Protein AF-G7VB27-F1 (afdb_monomer_lite)

Organism: NCBI:txid1104324

pLDDT: mean 78.92, std 9.69, range [47.47, 91.25]

Radius of gyration: 17.65 Å; chains: 1; bounding box: 50×26×52 Å

Structure (mmCIF, N/CA/C/O backbone):
data_AF-G7VB27-F1
#
_entry.id   AF-G7VB27-F1
#
loop_
_atom_site.group_PDB
_atom_site.id
_atom_site.type_symbol
_atom_site.label_atom_id
_atom_site.label_alt_id
_atom_site.label_comp_id
_atom_site.label_asym_id
_atom_site.label_entity_id
_atom_site.label_seq_id
_atom_site.pdbx_PDB_ins_code
_atom_site.Cartn_x
_atom_site.Cartn_y
_atom_site.Cartn_z
_atom_site.occupancy
_atom_site.B_iso_or_equiv
_atom_site.auth_seq_id
_atom_site.auth_comp_id
_atom_site.auth_asym_id
_atom_site.auth_atom_id
_atom_site.pdbx_PDB_model_num
ATOM 1 N N . MET A 1 1 ? -31.862 3.948 20.766 1.00 49.66 1 MET A N 1
ATOM 2 C CA . MET A 1 1 ? -31.215 4.257 19.460 1.00 49.66 1 MET A CA 1
ATOM 3 C C . MET A 1 1 ? -29.777 4.811 19.533 1.00 49.66 1 MET A C 1
ATOM 5 O O . MET A 1 1 ? -29.124 4.871 18.498 1.00 49.66 1 MET A O 1
ATOM 9 N N . ARG A 1 2 ? -29.221 5.173 20.706 1.00 47.47 2 ARG A N 1
ATOM 10 C CA . ARG A 1 2 ? -27.846 5.722 20.828 1.00 47.47 2 ARG A CA 1
ATOM 11 C C . ARG A 1 2 ? -26.720 4.682 20.669 1.00 47.47 2 ARG A C 1
ATOM 13 O O . ARG A 1 2 ? -25.625 5.032 20.247 1.00 47.47 2 ARG A O 1
ATOM 20 N N . ILE A 1 3 ? -27.008 3.415 20.970 1.00 49.56 3 ILE A N 1
ATOM 21 C CA . ILE A 1 3 ? -26.035 2.308 20.940 1.00 49.56 3 ILE A CA 1
ATOM 22 C C . ILE A 1 3 ? -25.704 1.896 19.496 1.00 49.56 3 ILE A C 1
ATOM 24 O O . ILE A 1 3 ? -24.536 1.753 19.159 1.00 49.56 3 ILE A O 1
ATOM 28 N N . ALA A 1 4 ? -26.707 1.820 18.613 1.00 51.84 4 ALA A N 1
ATOM 29 C CA . ALA A 1 4 ? -26.497 1.470 17.206 1.00 51.84 4 ALA A CA 1
ATOM 30 C C . ALA A 1 4 ? -25.633 2.512 16.472 1.00 51.84 4 ALA A C 1
ATOM 32 O O . ALA A 1 4 ? -24.659 2.149 15.825 1.00 51.84 4 ALA A O 1
ATOM 33 N N . ARG A 1 5 ? -25.911 3.816 16.655 1.00 53.59 5 ARG A N 1
ATOM 34 C CA . ARG A 1 5 ? -25.150 4.921 16.028 1.00 53.59 5 ARG A CA 1
ATOM 35 C C . ARG A 1 5 ? -23.652 4.898 16.382 1.00 53.59 5 ARG A C 1
ATOM 37 O O . ARG A 1 5 ? -22.821 5.296 15.575 1.00 53.59 5 ARG A O 1
ATOM 44 N N . ASN A 1 6 ? -23.319 4.397 17.570 1.00 59.50 6 ASN A N 1
ATOM 45 C CA . ASN A 1 6 ? -21.957 4.334 18.098 1.00 59.50 6 ASN A CA 1
ATOM 46 C C . ASN A 1 6 ? -21.080 3.275 17.408 1.00 59.50 6 ASN A C 1
ATOM 48 O O . ASN A 1 6 ? -19.871 3.467 17.292 1.00 59.50 6 ASN A O 1
ATOM 52 N N . ASN A 1 7 ? -21.681 2.177 16.943 1.00 69.75 7 ASN A N 1
ATOM 53 C CA . ASN A 1 7 ? -20.948 1.103 16.275 1.00 69.75 7 ASN A CA 1
ATOM 54 C C . ASN A 1 7 ? -20.636 1.462 14.818 1.00 69.75 7 ASN A C 1
ATOM 56 O O . ASN A 1 7 ? -19.535 1.189 14.353 1.00 69.75 7 ASN A O 1
ATOM 60 N N . TYR A 1 8 ? -21.540 2.167 14.128 1.00 77.31 8 TYR A N 1
ATOM 61 C CA . TYR A 1 8 ? -21.308 2.601 12.745 1.00 77.31 8 TYR A CA 1
ATOM 62 C C . TYR A 1 8 ? -20.088 3.520 12.604 1.00 77.31 8 TYR A C 1
ATOM 64 O O . TYR A 1 8 ? -19.293 3.333 11.692 1.00 77.31 8 TYR A O 1
ATOM 72 N N . ILE A 1 9 ? -19.888 4.467 13.527 1.00 80.88 9 ILE A N 1
ATOM 73 C CA . ILE A 1 9 ? -18.730 5.382 13.492 1.00 80.88 9 ILE A CA 1
ATOM 74 C C . ILE A 1 9 ? -17.415 4.608 13.655 1.00 80.88 9 ILE A C 1
ATOM 76 O O . ILE A 1 9 ? -16.437 4.898 12.973 1.00 80.88 9 ILE A O 1
ATOM 80 N N . SER A 1 10 ? -17.409 3.599 14.527 1.00 78.38 10 SER A N 1
ATOM 81 C CA . SER A 1 10 ? -16.258 2.720 14.756 1.00 78.38 10 SER A CA 1
ATOM 82 C C . SER A 1 10 ? -15.907 1.900 13.512 1.00 78.38 10 SER A C 1
ATOM 84 O O . SER A 1 10 ? -14.736 1.776 13.164 1.00 78.38 10 SER A O 1
ATOM 86 N N . VAL A 1 11 ? -16.923 1.364 12.827 1.00 83.31 11 VAL A N 1
ATOM 87 C CA . VAL A 1 11 ? -16.747 0.581 11.596 1.00 83.31 11 VAL A CA 1
ATOM 88 C C . VAL A 1 11 ? -16.249 1.466 10.456 1.00 83.31 11 VAL A C 1
ATOM 90 O O . VAL A 1 11 ? -15.280 1.107 9.797 1.00 83.31 11 VAL A O 1
ATOM 93 N N . ILE A 1 12 ? -16.850 2.644 10.257 1.00 85.81 12 ILE A N 1
ATOM 94 C CA . ILE A 1 12 ? -16.425 3.592 9.215 1.00 85.81 12 ILE A CA 1
ATOM 95 C C . ILE A 1 12 ? -14.978 4.029 9.449 1.00 85.81 12 ILE A C 1
ATOM 97 O O . ILE A 1 12 ? -14.175 3.987 8.522 1.00 85.81 12 ILE A O 1
ATOM 101 N N . TYR A 1 13 ? -14.626 4.390 10.687 1.00 87.00 13 TYR A N 1
ATOM 102 C CA . TYR A 1 13 ? -13.249 4.720 11.048 1.00 87.00 13 TYR A CA 1
ATOM 103 C C . TYR A 1 13 ? -12.293 3.570 10.710 1.00 87.00 13 TYR A C 1
ATOM 105 O O . TYR A 1 13 ? -11.283 3.793 10.048 1.00 87.00 13 TYR A O 1
ATOM 113 N N . GLY A 1 14 ? -12.638 2.339 11.097 1.00 86.19 14 GLY A N 1
ATOM 114 C CA . GLY A 1 14 ? -11.796 1.177 10.827 1.00 86.19 14 GLY A CA 1
ATOM 115 C C . GLY A 1 14 ? -11.595 0.898 9.337 1.00 86.19 14 GLY A C 1
ATOM 116 O O . GLY A 1 14 ? -10.480 0.596 8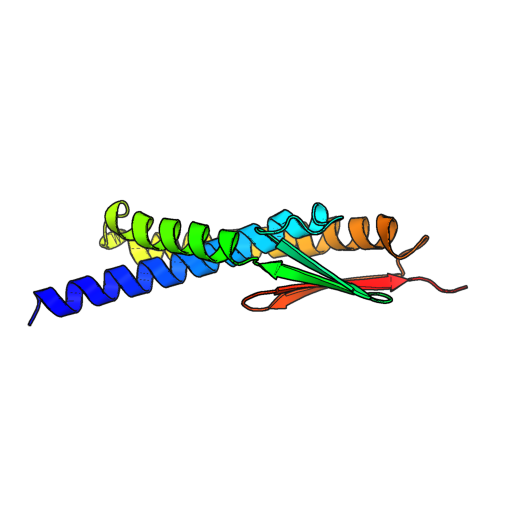.921 1.00 86.19 14 GLY A O 1
ATOM 117 N N . VAL A 1 15 ? -12.639 1.065 8.519 1.00 88.94 15 VAL A N 1
ATOM 118 C CA . VAL A 1 15 ? -12.543 0.931 7.056 1.00 88.94 15 VAL A CA 1
ATOM 119 C C . VAL A 1 15 ? -11.642 2.015 6.466 1.00 88.94 15 VAL A C 1
ATOM 121 O O . VAL A 1 15 ? -10.761 1.697 5.674 1.00 88.94 15 VAL A O 1
ATOM 124 N N . VAL A 1 16 ? -11.810 3.277 6.874 1.00 89.62 16 VAL A N 1
ATOM 125 C CA . VAL A 1 16 ? -10.985 4.396 6.385 1.00 89.62 16 VAL A CA 1
ATOM 126 C C . VAL A 1 16 ? -9.516 4.199 6.752 1.00 89.62 16 VAL A C 1
ATOM 128 O O . VAL A 1 16 ? -8.648 4.338 5.895 1.00 89.62 16 VAL A O 1
ATOM 131 N N . VAL A 1 17 ? -9.226 3.824 8.000 1.00 88.88 17 VAL A N 1
ATOM 132 C CA . VAL A 1 17 ? -7.857 3.518 8.435 1.00 88.88 17 VAL A CA 1
ATOM 133 C C . VAL A 1 17 ? -7.288 2.344 7.644 1.00 88.88 17 VAL A C 1
ATOM 135 O O . VAL A 1 17 ? -6.156 2.421 7.181 1.00 88.88 17 VAL A O 1
ATOM 138 N N . GLY A 1 18 ? -8.070 1.282 7.443 1.00 89.12 18 GLY A N 1
ATOM 139 C CA . GLY A 1 18 ? -7.640 0.129 6.657 1.00 89.12 18 GLY A CA 1
ATOM 140 C C . GLY A 1 18 ? -7.292 0.500 5.215 1.00 89.12 18 GLY A C 1
ATOM 141 O O . GLY A 1 18 ? -6.247 0.088 4.724 1.00 89.12 18 GLY A O 1
ATOM 142 N N . LEU A 1 19 ? -8.108 1.332 4.562 1.00 89.94 19 LEU A N 1
ATOM 143 C CA . LEU A 1 19 ? -7.828 1.838 3.214 1.00 89.94 19 LEU A CA 1
ATOM 144 C C . LEU A 1 19 ? -6.548 2.683 3.169 1.00 89.94 19 LEU A C 1
ATOM 146 O O . LEU A 1 19 ? -5.701 2.450 2.311 1.00 89.94 19 LEU A O 1
ATOM 150 N N . LEU A 1 20 ? -6.356 3.594 4.127 1.00 89.06 20 LEU A N 1
ATOM 151 C CA . LEU A 1 20 ? -5.131 4.400 4.211 1.00 89.06 20 LEU A CA 1
ATOM 152 C C . LEU A 1 20 ? -3.884 3.526 4.407 1.00 89.06 20 LEU A C 1
ATOM 154 O O . LEU A 1 20 ? -2.844 3.776 3.803 1.00 89.06 20 LEU A O 1
ATOM 158 N N . LEU A 1 21 ? -3.983 2.467 5.214 1.00 89.25 21 LEU A N 1
ATOM 159 C CA . LEU A 1 21 ? -2.894 1.507 5.400 1.00 89.25 21 LEU A CA 1
ATOM 160 C C . LEU A 1 21 ? -2.596 0.708 4.125 1.00 89.25 21 LEU A C 1
ATOM 162 O O . LEU A 1 21 ? -1.424 0.441 3.848 1.00 89.25 21 LEU A O 1
ATOM 166 N N . ILE A 1 22 ? -3.617 0.352 3.336 1.00 89.75 22 ILE A N 1
ATOM 167 C CA . ILE A 1 22 ? -3.432 -0.279 2.019 1.00 89.75 22 ILE A CA 1
ATOM 168 C C . ILE A 1 22 ? -2.654 0.660 1.096 1.00 89.75 22 ILE A C 1
ATOM 170 O O . ILE A 1 22 ? -1.655 0.228 0.523 1.00 89.75 22 ILE A O 1
ATOM 174 N N . GLU A 1 23 ? -3.062 1.928 0.986 1.00 86.00 23 GLU A N 1
ATOM 175 C CA . GLU A 1 23 ? -2.382 2.915 0.136 1.00 86.00 23 GLU A CA 1
ATOM 176 C C . GLU A 1 23 ? -0.922 3.112 0.556 1.00 86.00 23 GLU A C 1
ATOM 178 O O . GLU A 1 23 ? -0.020 2.980 -0.272 1.00 86.00 23 GLU A O 1
ATOM 183 N N . ILE A 1 24 ? -0.669 3.336 1.850 1.00 86.75 24 ILE A N 1
ATOM 184 C CA . ILE A 1 24 ? 0.691 3.497 2.387 1.00 86.75 24 ILE A CA 1
ATOM 185 C C . ILE A 1 24 ? 1.544 2.262 2.070 1.00 86.75 24 ILE A C 1
ATOM 187 O O . ILE A 1 24 ? 2.676 2.390 1.601 1.00 86.75 24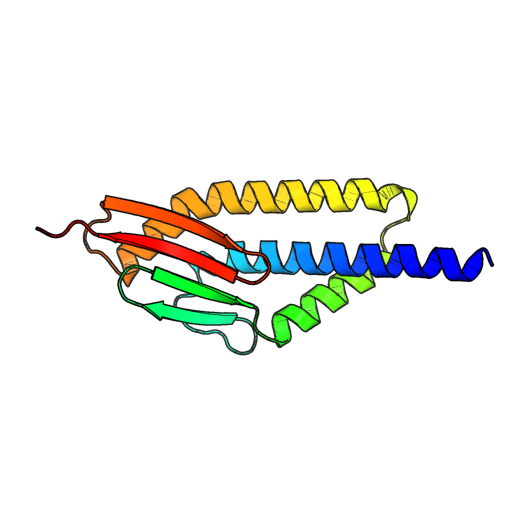 ILE A O 1
ATOM 191 N N . SER A 1 25 ? 0.995 1.064 2.280 1.00 86.31 25 SER A N 1
ATOM 192 C CA . SER A 1 25 ? 1.701 -0.193 2.018 1.00 86.31 25 SER A CA 1
ATOM 193 C C . SER A 1 25 ? 2.004 -0.380 0.534 1.00 86.31 25 SER A C 1
ATOM 195 O O . SER A 1 25 ? 3.097 -0.825 0.188 1.00 86.31 25 SER A O 1
ATOM 197 N N . LEU A 1 26 ? 1.071 -0.017 -0.352 1.00 84.50 26 LEU A N 1
ATOM 198 C CA . LEU A 1 26 ? 1.290 -0.068 -1.795 1.00 84.50 26 LEU A CA 1
ATOM 199 C C . LEU A 1 26 ? 2.419 0.861 -2.219 1.00 84.50 26 LEU A C 1
ATOM 201 O O . LEU A 1 26 ? 3.333 0.437 -2.922 1.00 84.50 26 LEU A O 1
ATOM 205 N N . VAL A 1 27 ? 2.363 2.114 -1.769 1.00 81.56 27 VAL A N 1
ATOM 206 C CA . VAL A 1 27 ? 3.351 3.139 -2.107 1.00 81.56 27 VAL A CA 1
ATOM 207 C C . VAL A 1 27 ? 4.738 2.710 -1.622 1.00 81.56 27 VAL A C 1
ATOM 209 O O . VAL A 1 27 ? 5.693 2.762 -2.393 1.00 81.56 27 VAL A O 1
ATOM 212 N N . LEU A 1 28 ? 4.847 2.180 -0.402 1.00 81.88 28 LEU A N 1
ATOM 213 C CA . LEU A 1 28 ? 6.103 1.651 0.145 1.00 81.88 28 LEU A CA 1
ATOM 214 C C . LEU A 1 28 ? 6.618 0.412 -0.595 1.00 81.88 28 LEU A C 1
ATOM 216 O O . LEU A 1 28 ? 7.827 0.262 -0.763 1.00 81.88 28 LEU A O 1
ATOM 220 N N . ALA A 1 29 ? 5.728 -0.468 -1.051 1.00 77.69 29 ALA A N 1
ATOM 221 C CA . ALA A 1 29 ? 6.109 -1.667 -1.789 1.00 77.69 29 ALA A CA 1
ATOM 222 C C . ALA A 1 29 ? 6.531 -1.370 -3.236 1.00 77.69 29 ALA A C 1
ATOM 224 O O . ALA A 1 29 ? 7.240 -2.176 -3.838 1.00 77.69 29 ALA A O 1
ATOM 225 N N . THR A 1 30 ? 6.141 -0.224 -3.806 1.00 75.00 30 THR A N 1
ATOM 226 C CA . THR A 1 30 ? 6.413 0.099 -5.216 1.00 75.00 30 THR A CA 1
ATOM 227 C C . THR A 1 30 ? 7.871 0.009 -5.676 1.00 75.00 30 THR A C 1
ATOM 229 O O . THR A 1 30 ? 8.089 -0.602 -6.728 1.00 75.00 30 THR A O 1
ATOM 232 N N . PRO A 1 31 ? 8.887 0.516 -4.944 1.00 67.81 31 PRO A N 1
ATOM 233 C CA . PRO A 1 31 ? 10.288 0.316 -5.323 1.00 67.81 31 PRO A CA 1
ATOM 234 C C . PRO A 1 31 ? 10.734 -1.149 -5.286 1.00 67.81 31 PRO A C 1
ATOM 236 O O . PRO A 1 31 ? 11.616 -1.538 -6.051 1.00 67.81 31 PRO A O 1
ATOM 239 N N . PHE A 1 32 ? 10.141 -1.962 -4.409 1.00 68.69 32 PHE A N 1
ATOM 240 C CA . PHE A 1 32 ? 10.565 -3.341 -4.148 1.00 68.69 32 PHE A CA 1
ATOM 241 C C . PHE A 1 32 ? 9.789 -4.381 -4.955 1.00 68.69 32 PHE A C 1
ATOM 243 O O . PHE A 1 32 ? 10.238 -5.519 -5.079 1.00 68.69 32 PHE A O 1
ATOM 250 N N . ALA A 1 33 ? 8.651 -4.008 -5.545 1.00 60.84 33 ALA A N 1
ATOM 251 C CA . ALA A 1 33 ? 7.771 -4.888 -6.305 1.00 60.84 33 ALA A CA 1
ATOM 252 C C . ALA A 1 33 ? 8.347 -5.244 -7.690 1.00 60.84 33 ALA A C 1
ATOM 254 O O . ALA A 1 33 ? 7.685 -5.117 -8.715 1.00 60.84 33 ALA A O 1
ATOM 255 N N . ALA A 1 34 ? 9.616 -5.642 -7.758 1.00 55.91 34 ALA A N 1
ATOM 256 C CA . ALA A 1 34 ? 10.290 -6.228 -8.914 1.00 55.91 34 ALA A CA 1
ATOM 257 C C . ALA A 1 34 ? 9.563 -7.476 -9.441 1.00 55.91 34 ALA A C 1
ATOM 259 O O . ALA A 1 34 ? 9.416 -7.649 -10.646 1.00 55.91 34 ALA A O 1
ATOM 260 N N . GLN A 1 35 ? 9.071 -8.305 -8.521 1.00 61.69 35 GLN A N 1
ATOM 261 C CA . GLN A 1 35 ? 8.366 -9.556 -8.780 1.00 61.69 35 GLN A CA 1
ATOM 262 C C . GLN A 1 35 ? 7.021 -9.527 -8.046 1.00 61.69 35 GLN A C 1
ATOM 264 O O . GLN A 1 35 ? 6.888 -8.874 -7.012 1.00 61.69 35 GLN A O 1
ATOM 269 N N . SER A 1 36 ? 6.003 -10.201 -8.581 1.00 62.31 36 SER A N 1
ATOM 270 C CA . SER A 1 36 ? 4.708 -10.348 -7.914 1.00 62.31 36 SER A CA 1
ATOM 271 C C . SER A 1 36 ? 4.864 -11.190 -6.648 1.00 62.31 36 SER A C 1
ATOM 273 O O . SER A 1 36 ? 5.181 -12.375 -6.733 1.00 62.31 36 SER A O 1
ATOM 275 N N . TRP A 1 37 ? 4.628 -10.600 -5.479 1.00 65.44 37 TRP A N 1
ATOM 276 C CA . TRP A 1 37 ? 4.623 -11.315 -4.200 1.00 65.44 37 TRP A CA 1
ATOM 277 C C . TRP A 1 37 ? 3.191 -11.724 -3.879 1.00 65.44 37 TRP A C 1
ATOM 279 O O . TRP A 1 37 ? 2.561 -11.190 -2.966 1.00 65.44 37 TRP A O 1
ATOM 289 N N . TYR A 1 38 ? 2.635 -12.626 -4.685 1.00 66.12 38 TYR A N 1
ATOM 290 C CA . TYR A 1 38 ? 1.307 -13.169 -4.419 1.00 66.12 38 TYR A CA 1
ATOM 291 C C . TYR A 1 38 ? 1.335 -13.951 -3.090 1.00 66.12 38 TYR A C 1
ATOM 293 O O . TYR A 1 38 ? 2.286 -14.703 -2.874 1.00 66.12 38 TYR A O 1
ATOM 301 N N . PRO A 1 39 ? 0.348 -13.796 -2.184 1.00 76.56 39 PRO A N 1
ATOM 302 C CA . PRO A 1 39 ? -0.952 -13.126 -2.340 1.00 76.56 39 PRO A CA 1
ATOM 303 C C . PRO A 1 39 ? -1.016 -11.658 -1.868 1.00 76.56 39 PRO A C 1
ATOM 305 O O . PRO A 1 39 ? -2.113 -11.128 -1.685 1.00 76.56 39 PRO A O 1
ATOM 308 N N . PHE A 1 40 ? 0.118 -10.995 -1.639 1.00 80.38 40 PHE A N 1
ATOM 309 C CA . PHE A 1 40 ? 0.181 -9.631 -1.096 1.00 80.38 40 PHE A CA 1
ATOM 310 C C . PHE A 1 40 ? 0.192 -8.540 -2.165 1.00 80.38 40 PHE A C 1
ATOM 312 O O . PHE A 1 40 ? -0.446 -7.506 -1.982 1.00 80.38 40 PHE A O 1
ATOM 319 N N . PHE A 1 41 ? 0.870 -8.772 -3.287 1.00 82.75 41 PHE A N 1
ATOM 320 C CA . PHE A 1 41 ? 0.962 -7.812 -4.385 1.00 82.75 41 PHE A CA 1
ATOM 321 C C . PHE A 1 41 ? 0.872 -8.523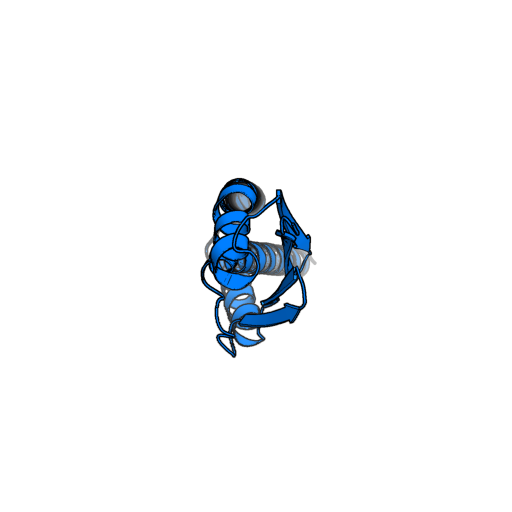 -5.726 1.00 82.75 41 PHE A C 1
ATOM 323 O O . PHE A 1 41 ? 1.523 -9.545 -5.953 1.00 82.75 41 PHE A O 1
ATOM 330 N N . THR A 1 42 ? 0.117 -7.934 -6.643 1.00 85.12 42 THR A N 1
ATOM 331 C CA . THR A 1 42 ? 0.101 -8.340 -8.048 1.00 85.12 42 THR A CA 1
ATOM 332 C C . THR A 1 42 ? 0.666 -7.210 -8.887 1.00 85.12 42 THR A C 1
ATOM 334 O O . THR A 1 42 ? 0.243 -6.062 -8.758 1.00 85.12 42 THR A O 1
ATOM 337 N N . VAL A 1 43 ? 1.636 -7.538 -9.732 1.00 81.31 43 VAL A N 1
ATOM 338 C CA . VAL A 1 43 ? 2.371 -6.569 -10.544 1.00 81.31 43 VAL A CA 1
ATOM 339 C C . VAL A 1 43 ? 2.060 -6.845 -12.003 1.00 81.31 43 VAL A C 1
ATOM 341 O O . VAL A 1 43 ? 2.249 -7.965 -12.471 1.00 81.31 43 VAL A O 1
ATOM 344 N N . VAL A 1 44 ? 1.603 -5.823 -12.716 1.00 82.12 44 VAL A N 1
ATOM 345 C CA . VAL A 1 44 ? 1.364 -5.863 -14.156 1.00 82.12 44 VAL A CA 1
ATOM 346 C C . VAL A 1 44 ? 2.320 -4.865 -14.800 1.00 82.12 44 VAL A C 1
ATOM 348 O O . VAL A 1 44 ? 2.253 -3.661 -14.564 1.00 82.12 44 VAL A O 1
ATOM 351 N N . ALA A 1 45 ? 3.269 -5.379 -15.577 1.00 75.88 45 ALA A N 1
ATOM 352 C CA . ALA A 1 45 ? 4.252 -4.574 -16.292 1.00 75.88 45 ALA A CA 1
ATOM 353 C C . ALA A 1 45 ? 3.932 -4.556 -17.789 1.00 75.88 45 ALA A C 1
ATOM 355 O O . ALA A 1 45 ? 3.487 -5.555 -18.348 1.00 75.88 45 ALA A O 1
ATOM 356 N N . SER A 1 46 ? 4.174 -3.419 -18.431 1.00 72.81 46 SER A N 1
ATOM 357 C CA . SER A 1 46 ? 4.035 -3.222 -19.873 1.00 72.81 46 SER A CA 1
ATOM 358 C C . SER A 1 46 ? 5.060 -2.187 -20.352 1.00 72.81 46 SER A C 1
ATOM 360 O O . SER A 1 46 ? 5.765 -1.584 -19.542 1.00 72.81 46 SER A O 1
ATOM 362 N N . ALA A 1 47 ? 5.170 -1.971 -21.662 1.00 68.38 47 ALA A N 1
ATOM 363 C CA . ALA A 1 47 ? 6.153 -1.054 -22.236 1.00 68.38 47 ALA A CA 1
ATOM 364 C C . ALA A 1 47 ? 5.997 0.373 -21.667 1.00 68.38 47 ALA A C 1
ATOM 366 O O . ALA A 1 47 ? 5.034 1.076 -21.965 1.00 68.38 47 ALA A O 1
ATOM 367 N N . GLY A 1 48 ? 6.951 0.786 -20.826 1.00 70.19 48 GLY A N 1
ATOM 368 C CA . GLY A 1 48 ? 6.993 2.119 -20.218 1.00 70.19 48 GLY A CA 1
ATOM 369 C C . GLY A 1 48 ? 6.078 2.322 -19.005 1.00 70.19 48 GLY A C 1
ATOM 370 O O . GLY A 1 48 ? 6.009 3.436 -18.490 1.00 70.19 48 GLY A O 1
ATOM 371 N N . TYR A 1 49 ? 5.384 1.293 -18.507 1.00 77.06 49 TYR A N 1
ATOM 372 C CA . TYR A 1 49 ? 4.600 1.420 -17.276 1.00 77.06 49 TYR A CA 1
ATOM 373 C C . TYR A 1 49 ? 4.524 0.136 -16.455 1.00 77.06 49 TYR A C 1
ATOM 375 O O . TYR A 1 49 ? 4.532 -0.982 -16.968 1.00 77.06 49 TYR A O 1
ATOM 383 N N . LYS A 1 50 ? 4.401 0.311 -15.141 1.00 79.75 50 LYS A N 1
ATOM 384 C CA . LYS A 1 50 ? 4.275 -0.776 -14.172 1.00 79.75 50 LYS A CA 1
ATOM 385 C C . LYS A 1 50 ? 3.188 -0.447 -13.165 1.00 79.75 50 LYS A C 1
ATOM 387 O O . LYS A 1 50 ? 3.347 0.487 -12.383 1.00 79.75 50 LYS A O 1
ATOM 392 N N . THR A 1 51 ? 2.098 -1.201 -13.188 1.00 84.25 51 THR A N 1
ATOM 393 C CA . THR A 1 51 ? 0.997 -1.091 -12.231 1.00 84.25 51 THR A CA 1
ATOM 394 C C . THR A 1 51 ? 1.118 -2.163 -11.158 1.00 84.25 51 THR A C 1
ATOM 396 O O . THR A 1 51 ? 1.433 -3.322 -11.421 1.00 84.25 51 THR A O 1
ATOM 399 N N . ILE A 1 52 ? 0.887 -1.762 -9.917 1.00 85.19 52 ILE A N 1
ATOM 400 C CA . ILE A 1 52 ? 0.936 -2.613 -8.737 1.00 85.19 52 ILE A CA 1
ATOM 401 C C . ILE A 1 52 ? -0.431 -2.519 -8.085 1.00 85.19 52 ILE A C 1
ATOM 403 O O . ILE A 1 52 ? -0.897 -1.421 -7.785 1.00 85.19 52 ILE A O 1
ATOM 407 N N . TYR A 1 53 ? -1.054 -3.669 -7.869 1.00 85.88 53 TYR A N 1
ATOM 408 C CA . TYR A 1 53 ? -2.341 -3.790 -7.200 1.00 85.88 53 TYR A CA 1
ATOM 409 C C . TYR A 1 53 ? -2.165 -4.524 -5.864 1.00 85.88 53 TYR A C 1
ATOM 411 O O . TYR A 1 53 ? -1.315 -5.424 -5.765 1.00 85.88 53 TYR A O 1
ATOM 419 N N . PRO A 1 54 ? -2.956 -4.170 -4.835 1.00 86.06 54 PRO A N 1
ATOM 420 C CA . PRO A 1 54 ? -3.005 -4.921 -3.596 1.00 86.06 54 PRO A CA 1
ATOM 421 C C . PRO A 1 54 ? -3.556 -6.315 -3.882 1.00 86.06 54 PRO A C 1
ATOM 423 O O . PRO A 1 54 ? -4.606 -6.475 -4.502 1.00 86.06 54 PRO A O 1
ATOM 426 N N . GLY A 1 55 ? -2.849 -7.331 -3.408 1.00 86.56 55 GLY A N 1
ATOM 427 C CA . GLY A 1 55 ? -3.344 -8.696 -3.416 1.00 86.56 55 GLY A CA 1
ATOM 428 C C . GLY A 1 55 ? -4.382 -8.929 -2.309 1.00 86.56 55 GLY A C 1
ATOM 429 O O . GLY A 1 55 ? -4.459 -8.162 -1.341 1.00 86.56 55 GLY A O 1
ATOM 430 N N . PRO A 1 56 ? -5.176 -10.007 -2.409 1.00 86.44 56 PRO A N 1
ATOM 431 C CA . PRO A 1 56 ? -6.280 -10.273 -1.489 1.00 86.44 56 PRO A CA 1
ATOM 432 C C . PRO A 1 56 ? -5.832 -10.396 -0.025 1.00 86.44 56 PRO A C 1
ATOM 434 O O . PRO A 1 56 ? -6.545 -9.946 0.871 1.00 86.44 56 PRO A O 1
ATOM 437 N N . ALA A 1 57 ? -4.637 -10.941 0.231 1.00 88.62 57 ALA A N 1
ATOM 438 C CA . ALA A 1 57 ? -4.121 -11.071 1.593 1.00 88.62 57 ALA A CA 1
ATOM 439 C C . ALA A 1 57 ? -3.770 -9.714 2.215 1.00 88.62 57 ALA A C 1
ATOM 441 O O . ALA A 1 57 ? -4.016 -9.501 3.400 1.00 88.62 57 ALA A O 1
ATOM 442 N N . LEU A 1 58 ? -3.240 -8.779 1.419 1.00 87.88 58 LEU A N 1
ATOM 443 C CA . LEU A 1 58 ? -2.908 -7.438 1.898 1.00 87.88 58 LEU A CA 1
ATOM 444 C C . LEU A 1 58 ? -4.171 -6.637 2.214 1.00 87.88 58 LEU A C 1
ATOM 446 O O . LEU A 1 58 ? -4.243 -6.008 3.266 1.00 87.88 58 LEU A O 1
ATOM 450 N N . ILE A 1 59 ? -5.186 -6.720 1.349 1.00 88.69 59 ILE A N 1
ATOM 451 C CA . ILE A 1 59 ? -6.487 -6.081 1.589 1.00 88.69 59 ILE A CA 1
ATOM 452 C C . ILE A 1 59 ? -7.085 -6.593 2.902 1.00 88.69 59 ILE A C 1
ATOM 454 O O . ILE A 1 59 ? -7.452 -5.797 3.766 1.00 88.69 59 ILE A O 1
ATOM 458 N N . ALA A 1 60 ? -7.140 -7.917 3.076 1.00 89.75 60 ALA A N 1
ATOM 459 C CA . ALA A 1 60 ? -7.699 -8.531 4.274 1.00 89.75 60 ALA A CA 1
ATOM 460 C C . ALA A 1 60 ? -6.923 -8.138 5.542 1.00 89.75 60 ALA A C 1
ATOM 462 O O . ALA A 1 60 ? -7.535 -7.739 6.532 1.00 89.75 60 ALA A O 1
ATOM 463 N N . ALA A 1 61 ? -5.588 -8.199 5.506 1.00 89.94 61 ALA A N 1
ATOM 464 C CA . ALA A 1 61 ? -4.746 -7.862 6.651 1.00 89.94 61 ALA A CA 1
ATOM 465 C C . ALA A 1 61 ? -4.893 -6.391 7.064 1.00 89.94 61 ALA A C 1
ATOM 467 O O . ALA A 1 61 ? -5.083 -6.094 8.242 1.00 89.94 61 ALA A O 1
ATOM 468 N N . MET A 1 62 ? -4.856 -5.465 6.105 1.00 91.25 62 MET A N 1
ATOM 469 C CA . MET A 1 62 ? -4.913 -4.031 6.397 1.00 91.25 62 MET A CA 1
ATOM 470 C C . MET A 1 62 ? -6.309 -3.579 6.824 1.00 91.25 62 MET A C 1
ATOM 472 O O . MET A 1 62 ? -6.427 -2.763 7.736 1.00 91.25 62 MET A O 1
ATOM 476 N N . LEU A 1 63 ? -7.376 -4.148 6.252 1.00 88.50 63 LEU A N 1
ATOM 477 C CA . LEU A 1 63 ? -8.734 -3.912 6.747 1.00 88.50 63 LEU A CA 1
ATOM 478 C C . LEU A 1 63 ? -8.928 -4.483 8.154 1.00 88.50 63 LEU A C 1
ATOM 480 O O . LEU A 1 63 ? -9.521 -3.811 8.995 1.00 88.50 63 LEU A O 1
ATOM 484 N N . ALA A 1 64 ? -8.398 -5.675 8.442 1.00 89.19 64 ALA A N 1
ATOM 485 C CA . ALA A 1 64 ? -8.452 -6.246 9.786 1.00 89.19 64 ALA A CA 1
ATOM 486 C C . ALA A 1 64 ? -7.713 -5.359 10.801 1.00 89.19 64 ALA A C 1
ATOM 488 O O . ALA A 1 64 ? -8.250 -5.084 11.873 1.00 89.19 64 ALA A O 1
ATOM 489 N N . LEU A 1 65 ? -6.531 -4.844 10.445 1.00 88.81 65 LEU A N 1
ATOM 490 C CA . LEU A 1 65 ? -5.779 -3.888 11.265 1.00 88.81 65 LEU A CA 1
ATOM 491 C C . LEU A 1 65 ? -6.526 -2.561 11.439 1.00 88.81 65 LEU A C 1
ATOM 493 O O . LEU A 1 65 ? -6.580 -2.025 12.545 1.00 88.81 65 LEU A O 1
ATOM 497 N N . GLY A 1 66 ? -7.153 -2.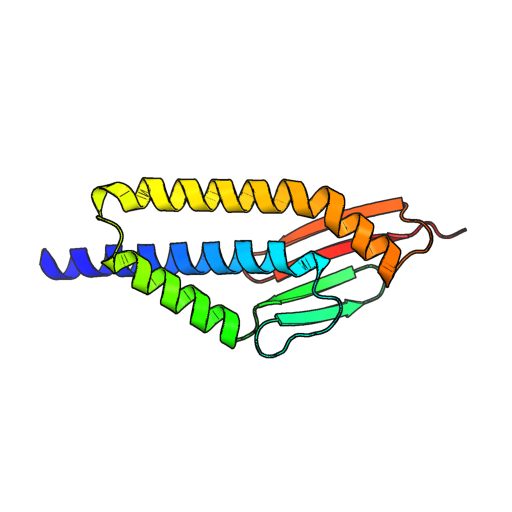053 10.377 1.00 87.44 66 GLY A N 1
ATOM 498 C CA . GLY A 1 66 ? -7.987 -0.857 10.429 1.00 87.44 66 GLY A CA 1
ATOM 499 C C . GLY A 1 66 ? -9.154 -1.022 11.398 1.00 87.44 66 GLY A C 1
ATOM 500 O O . GLY A 1 66 ? -9.328 -0.212 12.308 1.00 87.44 66 GLY A O 1
ATOM 501 N N . VAL A 1 67 ? -9.900 -2.121 11.292 1.00 86.25 67 VAL A N 1
ATOM 502 C CA . VAL A 1 67 ? -11.008 -2.436 12.206 1.00 86.25 67 VAL A CA 1
ATOM 503 C C . VAL A 1 67 ? -10.507 -2.666 13.636 1.00 86.25 67 VAL A C 1
ATOM 505 O O . VAL A 1 67 ? -11.104 -2.140 14.573 1.00 86.25 67 VAL A O 1
ATOM 508 N N . ALA A 1 68 ? -9.381 -3.362 13.823 1.00 85.50 68 ALA A N 1
ATOM 509 C CA . ALA A 1 68 ? -8.760 -3.560 15.133 1.00 85.50 68 ALA A CA 1
ATOM 510 C C . ALA A 1 68 ? -8.364 -2.226 15.791 1.00 85.50 68 ALA A C 1
ATOM 512 O O . ALA A 1 68 ? -8.587 -2.027 16.987 1.00 85.50 68 ALA A O 1
ATOM 513 N N . SER A 1 69 ? -7.852 -1.273 15.005 1.00 84.75 69 SER A N 1
ATOM 514 C CA . SER A 1 69 ? -7.463 0.051 15.502 1.00 84.75 69 SER A CA 1
ATOM 515 C C . SER A 1 69 ? -8.635 0.826 16.113 1.00 84.75 69 SER A C 1
ATOM 517 O O . SER A 1 69 ? -8.438 1.614 17.037 1.00 84.75 69 SER A O 1
ATOM 519 N N . ALA A 1 70 ? -9.868 0.560 15.668 1.00 81.19 70 ALA A N 1
ATOM 520 C CA . ALA A 1 70 ? -11.066 1.194 16.208 1.00 81.19 70 ALA A CA 1
ATOM 521 C C . ALA A 1 70 ? -11.338 0.814 17.676 1.00 81.19 70 ALA A C 1
ATOM 523 O O . ALA A 1 70 ? -11.971 1.592 18.393 1.00 81.19 70 ALA A O 1
ATOM 524 N N . PHE A 1 71 ? -10.842 -0.346 18.127 1.00 79.44 71 PHE A N 1
ATOM 525 C CA . PHE A 1 71 ? -10.957 -0.813 19.514 1.00 79.44 71 PHE A CA 1
ATOM 526 C C . PHE A 1 71 ? -9.833 -0.296 20.418 1.00 79.44 71 PHE A C 1
ATOM 528 O O . PHE A 1 71 ? -10.014 -0.228 21.631 1.00 79.44 71 PHE A O 1
ATOM 535 N N . VAL A 1 72 ? -8.688 0.073 19.837 1.00 83.06 72 VAL A N 1
ATOM 536 C CA . VAL A 1 72 ? -7.510 0.552 20.578 1.00 83.06 72 VAL A CA 1
ATOM 537 C C . VAL A 1 72 ? -7.525 2.074 20.719 1.00 83.06 72 VAL A C 1
ATOM 539 O O . VAL A 1 72 ? -7.215 2.610 21.781 1.00 83.06 72 VAL A O 1
ATOM 542 N N . VAL A 1 73 ? -7.890 2.791 19.653 1.00 80.50 73 VAL A N 1
ATOM 543 C CA . VAL A 1 73 ? -7.840 4.254 19.634 1.00 80.50 73 VAL A CA 1
ATOM 544 C C . VAL A 1 73 ? -9.073 4.826 20.347 1.00 80.50 73 VAL A C 1
ATOM 546 O O . VAL A 1 73 ? -10.205 4.479 20.001 1.00 80.50 73 VAL A O 1
ATOM 549 N N . PRO A 1 74 ? -8.916 5.745 21.320 1.00 79.50 74 PRO A N 1
ATOM 550 C CA . PRO A 1 74 ? -10.061 6.398 21.938 1.00 79.50 74 PRO A CA 1
ATOM 551 C C . PRO A 1 74 ? -10.786 7.265 20.904 1.00 79.50 74 PRO A C 1
ATOM 553 O O . PRO A 1 74 ? -10.160 8.051 20.194 1.00 79.50 74 PRO A O 1
ATOM 556 N N . ARG A 1 75 ? -12.122 7.202 20.869 1.00 77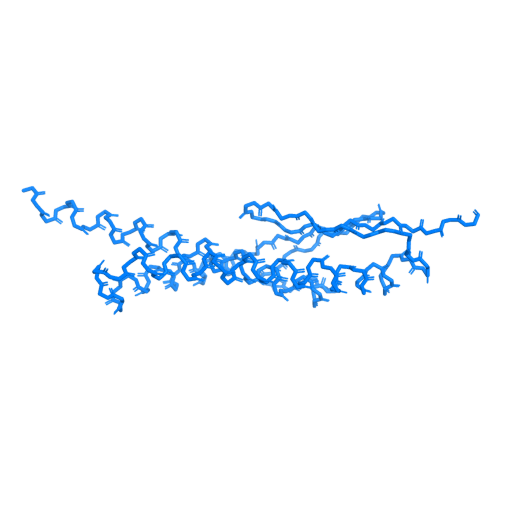.62 75 ARG A N 1
ATOM 557 C CA . ARG A 1 75 ? -12.961 7.899 19.868 1.00 77.62 75 ARG A CA 1
ATOM 558 C C . ARG A 1 75 ? -12.688 9.392 19.713 1.00 77.62 75 ARG A C 1
ATOM 560 O O . ARG A 1 75 ? -12.829 9.933 18.622 1.00 77.62 75 ARG A O 1
ATOM 567 N N . ARG A 1 76 ? -12.277 10.059 20.794 1.00 81.88 76 ARG A N 1
ATOM 568 C CA . ARG A 1 76 ? -11.907 11.483 20.785 1.00 81.88 76 ARG A CA 1
ATOM 569 C C . ARG A 1 76 ? -10.756 11.786 19.814 1.00 81.88 76 ARG A C 1
ATOM 571 O O . ARG A 1 76 ? -10.659 12.909 19.336 1.00 81.88 76 ARG A O 1
ATOM 578 N N . TYR A 1 77 ? -9.921 10.793 19.507 1.00 83.81 77 TYR A N 1
ATOM 579 C CA . TYR A 1 77 ? -8.742 10.924 18.654 1.00 83.81 77 TYR A CA 1
ATOM 580 C C . TYR A 1 77 ? -8.915 10.336 17.253 1.00 83.81 77 TYR A C 1
ATOM 582 O O . TYR A 1 77 ? -7.972 10.409 16.472 1.00 83.81 77 TYR A O 1
ATOM 590 N N . TYR A 1 78 ? -10.094 9.814 16.890 1.00 82.00 78 TYR A N 1
ATOM 591 C CA . TYR A 1 78 ? -10.321 9.249 15.552 1.00 82.00 78 TYR A CA 1
ATOM 592 C C . TYR A 1 78 ? -9.953 10.235 14.435 1.00 82.00 78 TYR A C 1
ATOM 594 O O . TYR A 1 78 ? -9.209 9.884 13.527 1.00 82.00 78 TYR A O 1
ATOM 602 N N . GLY A 1 79 ? -10.400 11.491 14.534 1.00 80.31 79 GLY A N 1
ATOM 603 C CA . GLY A 1 79 ? -10.066 12.513 13.537 1.00 80.31 79 GLY A CA 1
ATOM 604 C C . GLY A 1 79 ? -8.563 12.790 13.450 1.00 80.31 79 GLY A C 1
ATOM 605 O O . GLY A 1 79 ? -8.013 12.838 12.356 1.00 80.31 79 GLY A O 1
ATOM 606 N N . VAL A 1 80 ? -7.884 12.902 14.595 1.00 86.06 80 VAL A N 1
ATOM 607 C CA . VAL A 1 80 ? -6.435 13.158 14.644 1.00 86.06 80 VAL A CA 1
ATOM 608 C C . VAL A 1 80 ? -5.664 12.004 14.006 1.00 86.06 80 VAL A C 1
ATOM 610 O O . VAL A 1 80 ? -4.770 12.238 13.202 1.00 86.06 80 VAL A O 1
ATOM 613 N N . PHE A 1 81 ? -6.039 10.763 14.314 1.00 84.31 81 PHE A N 1
ATOM 614 C CA . PHE A 1 81 ? -5.358 9.580 13.796 1.00 84.31 81 PHE A CA 1
ATOM 615 C C . PHE A 1 81 ? -5.515 9.445 12.275 1.00 84.31 81 PHE A C 1
ATOM 617 O O . PHE A 1 81 ? -4.539 9.185 11.577 1.00 84.31 81 PHE A O 1
ATOM 624 N N . VAL A 1 82 ? -6.720 9.702 11.750 1.00 86.94 82 VAL A N 1
ATOM 625 C CA . VAL A 1 82 ? -6.964 9.732 10.298 1.00 86.94 82 VAL A CA 1
ATOM 626 C C . VAL A 1 82 ? -6.126 10.821 9.632 1.00 86.94 82 VAL A C 1
ATOM 628 O O . VAL A 1 82 ? -5.472 10.547 8.633 1.00 86.94 82 VAL A O 1
ATOM 631 N N . VAL A 1 83 ? -6.087 12.034 10.192 1.00 88.19 83 VAL A N 1
ATOM 632 C CA . VAL A 1 83 ? -5.285 13.138 9.635 1.00 88.19 83 VAL A CA 1
ATOM 633 C C . VAL A 1 83 ? -3.797 12.788 9.612 1.00 88.19 83 VAL A C 1
ATOM 635 O O . VAL A 1 83 ? -3.138 13.013 8.601 1.00 88.19 83 VAL A O 1
ATOM 638 N N . VAL A 1 84 ? -3.269 12.192 10.683 1.00 89.69 84 VAL A N 1
ATOM 639 C CA . VAL A 1 84 ? -1.867 11.751 10.737 1.00 89.69 84 VAL A CA 1
ATOM 640 C C . VAL A 1 84 ? -1.572 10.706 9.660 1.00 89.69 84 VAL A C 1
ATOM 642 O O . VAL A 1 84 ? -0.552 10.812 8.984 1.00 89.69 84 VAL A O 1
ATOM 645 N N . LEU A 1 85 ? -2.467 9.737 9.448 1.00 87.69 85 LEU A N 1
ATOM 646 C CA . LEU A 1 85 ? -2.304 8.734 8.392 1.00 87.69 85 LEU A CA 1
ATOM 647 C C . LEU A 1 85 ? -2.390 9.338 6.988 1.00 87.69 85 LEU A C 1
ATOM 649 O O . LEU A 1 85 ? -1.612 8.949 6.124 1.00 87.69 85 LEU A O 1
ATOM 653 N N . ILE A 1 86 ? -3.270 10.315 6.763 1.00 88.62 86 ILE A N 1
ATOM 654 C CA . ILE A 1 86 ? -3.334 11.043 5.488 1.00 88.62 86 ILE A CA 1
ATOM 655 C C . ILE A 1 86 ? -2.016 11.780 5.232 1.00 88.62 86 ILE A C 1
ATOM 657 O O . ILE A 1 86 ? -1.454 11.668 4.146 1.00 88.62 86 ILE A O 1
ATOM 661 N N . ILE A 1 87 ? -1.487 12.497 6.229 1.00 88.62 87 ILE A N 1
ATOM 662 C CA . ILE A 1 87 ? -0.194 13.184 6.102 1.00 88.62 87 ILE A CA 1
ATOM 663 C C . ILE A 1 87 ? 0.913 12.168 5.806 1.00 88.62 87 ILE A C 1
ATOM 665 O O . ILE A 1 87 ? 1.715 12.388 4.902 1.00 88.62 87 ILE A O 1
ATOM 669 N N . ALA A 1 88 ? 0.933 11.035 6.512 1.00 86.50 88 ALA A N 1
ATOM 670 C CA . ALA A 1 88 ? 1.898 9.969 6.271 1.00 86.50 88 ALA A CA 1
ATOM 671 C C . ALA A 1 88 ? 1.799 9.410 4.842 1.00 86.50 88 ALA A C 1
ATOM 673 O O . ALA A 1 88 ? 2.829 9.226 4.195 1.00 86.50 88 ALA A O 1
ATOM 674 N N . ALA A 1 89 ? 0.584 9.203 4.323 1.00 85.81 89 ALA A N 1
ATOM 675 C CA . ALA A 1 89 ? 0.356 8.764 2.950 1.00 85.81 89 ALA A CA 1
ATOM 676 C C . ALA A 1 89 ? 0.884 9.787 1.934 1.00 85.81 89 ALA A C 1
ATOM 678 O O . ALA A 1 89 ? 1.650 9.426 1.044 1.00 85.81 89 ALA A O 1
ATOM 679 N N . VAL A 1 90 ? 0.563 11.074 2.101 1.00 86.50 90 VAL A N 1
ATOM 680 C CA . VAL A 1 90 ? 1.034 12.146 1.205 1.00 86.50 90 VAL A CA 1
ATOM 681 C C . VAL A 1 90 ? 2.559 12.256 1.215 1.00 86.50 90 VAL A C 1
ATOM 683 O O . VAL A 1 90 ? 3.180 12.348 0.156 1.00 86.50 90 VAL A O 1
ATOM 686 N N . VAL A 1 91 ? 3.179 12.207 2.396 1.00 86.50 91 VAL A N 1
ATOM 687 C CA . VAL A 1 91 ? 4.640 12.256 2.538 1.00 86.50 91 VAL A CA 1
ATOM 688 C C . VAL A 1 91 ? 5.289 11.032 1.887 1.00 86.50 91 VAL A C 1
ATOM 690 O O . VAL A 1 91 ? 6.262 11.183 1.148 1.00 86.50 91 VAL A O 1
ATOM 693 N N . ALA A 1 92 ? 4.731 9.835 2.093 1.00 82.94 92 ALA A N 1
ATOM 694 C CA . ALA A 1 92 ? 5.211 8.621 1.440 1.00 82.94 92 ALA A CA 1
ATOM 695 C C . ALA A 1 92 ? 5.147 8.753 -0.090 1.00 82.94 92 ALA A C 1
ATOM 697 O O . ALA A 1 92 ? 6.146 8.500 -0.763 1.00 82.94 92 ALA A O 1
ATOM 698 N N . ILE A 1 93 ? 4.022 9.224 -0.639 1.00 81.69 93 ILE A N 1
ATOM 699 C CA . ILE A 1 93 ? 3.840 9.434 -2.083 1.00 81.69 93 ILE A CA 1
ATOM 700 C C . ILE A 1 93 ? 4.847 10.451 -2.627 1.00 81.69 93 ILE A C 1
ATOM 702 O O . ILE A 1 93 ? 5.459 10.197 -3.660 1.00 81.69 93 ILE A O 1
ATOM 706 N N . ALA A 1 94 ? 5.068 11.575 -1.943 1.00 80.31 94 ALA A N 1
ATOM 707 C CA . ALA A 1 94 ? 5.993 12.611 -2.402 1.00 80.31 94 ALA A CA 1
ATOM 708 C C . ALA A 1 94 ? 7.453 12.121 -2.452 1.00 80.31 94 ALA A C 1
ATOM 710 O O . ALA A 1 94 ? 8.167 12.357 -3.433 1.00 80.31 94 ALA A O 1
ATOM 711 N N . ILE A 1 95 ? 7.890 11.404 -1.412 1.00 77.12 95 ILE A N 1
ATOM 712 C CA . ILE A 1 95 ? 9.263 10.892 -1.308 1.00 77.12 95 ILE A CA 1
ATOM 713 C C . ILE A 1 95 ? 9.486 9.759 -2.319 1.00 77.12 95 ILE A C 1
ATOM 715 O O . ILE A 1 95 ? 10.449 9.781 -3.091 1.00 77.12 95 ILE A O 1
ATOM 719 N N . LEU A 1 96 ? 8.587 8.772 -2.345 1.00 71.50 96 LEU A N 1
ATOM 720 C CA . LEU A 1 96 ? 8.733 7.578 -3.182 1.00 71.50 96 LEU A CA 1
ATOM 721 C C . LEU A 1 96 ? 8.405 7.867 -4.651 1.00 71.50 96 LEU A C 1
ATOM 723 O O . LEU A 1 96 ? 9.063 7.343 -5.550 1.00 71.50 96 LEU A O 1
ATOM 727 N N . GLY A 1 97 ? 7.463 8.767 -4.919 1.00 65.88 97 GLY A N 1
ATOM 728 C CA . GLY A 1 97 ? 7.086 9.157 -6.273 1.00 65.88 97 GLY A CA 1
ATOM 729 C C . GLY A 1 97 ? 8.187 9.864 -7.050 1.00 65.88 97 GLY A C 1
ATOM 730 O O . GLY A 1 97 ? 8.189 9.776 -8.273 1.00 65.88 97 GLY A O 1
ATOM 731 N N . SER A 1 98 ? 9.147 10.495 -6.372 1.00 66.69 98 SER A N 1
ATOM 732 C CA . SER A 1 98 ? 10.246 11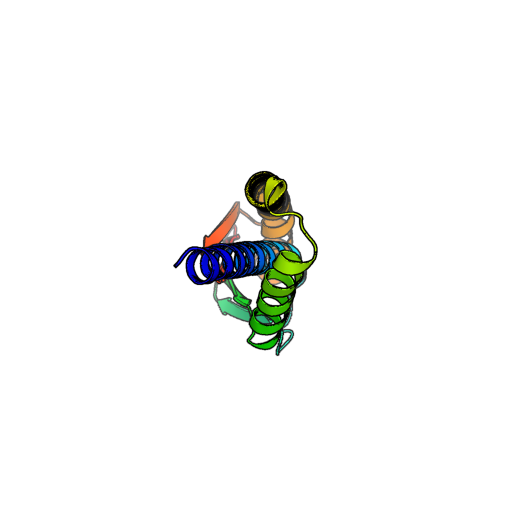.222 -7.023 1.00 66.69 98 SER A CA 1
ATOM 733 C C . SER A 1 98 ? 11.507 10.361 -7.167 1.00 66.69 98 SER A C 1
ATOM 735 O O . SER A 1 98 ? 12.110 10.287 -8.234 1.00 66.69 98 SER A O 1
ATOM 737 N N . LEU A 1 99 ? 11.912 9.685 -6.087 1.00 67.12 99 LEU A N 1
ATOM 738 C CA . LEU A 1 99 ? 13.183 8.953 -6.028 1.00 67.12 99 LEU A CA 1
ATOM 739 C C . LEU A 1 99 ? 13.038 7.493 -6.474 1.00 67.12 99 LEU A C 1
ATOM 741 O O . LEU A 1 99 ? 13.849 6.989 -7.254 1.00 67.12 99 LEU A O 1
ATOM 745 N N . ALA A 1 100 ? 12.001 6.806 -5.991 1.00 70.38 100 ALA A N 1
ATOM 746 C CA . ALA A 1 100 ? 11.823 5.379 -6.234 1.00 70.38 100 ALA A CA 1
ATOM 747 C C . ALA A 1 100 ? 11.283 5.085 -7.639 1.00 70.38 100 ALA A C 1
ATOM 749 O O . ALA A 1 100 ? 11.728 4.109 -8.249 1.00 70.38 100 ALA A O 1
ATOM 750 N N . SER A 1 101 ? 10.395 5.926 -8.182 1.00 71.56 101 SER A N 1
ATOM 751 C CA . SER A 1 101 ? 9.861 5.770 -9.546 1.00 71.56 101 SER A CA 1
ATOM 752 C C . SER A 1 101 ? 10.974 5.860 -10.601 1.00 71.56 101 SER A C 1
ATOM 754 O O . SER A 1 101 ? 11.141 4.949 -11.406 1.00 71.56 101 SER A O 1
ATOM 756 N N . CYS A 1 102 ? 11.829 6.886 -10.542 1.00 74.06 102 CYS A N 1
ATOM 757 C CA . CYS A 1 102 ? 12.942 7.042 -11.479 1.00 74.06 102 CYS A CA 1
ATOM 758 C C . CYS A 1 102 ? 13.999 5.947 -11.340 1.00 74.06 102 CYS A C 1
ATOM 760 O O . CYS A 1 102 ? 14.515 5.454 -12.347 1.00 74.06 102 CYS A O 1
ATOM 762 N N . ALA A 1 103 ? 14.307 5.531 -10.108 1.00 73.50 103 ALA A N 1
ATOM 763 C CA . ALA A 1 103 ? 15.207 4.410 -9.879 1.00 73.50 103 ALA A CA 1
ATOM 764 C C . ALA A 1 103 ? 14.642 3.119 -10.493 1.00 73.50 103 ALA A C 1
ATOM 766 O O . ALA A 1 103 ? 15.337 2.453 -11.259 1.00 73.50 103 ALA A O 1
ATOM 767 N N . THR A 1 104 ? 13.369 2.794 -10.249 1.00 73.88 104 THR A N 1
ATOM 768 C CA . THR A 1 104 ? 12.740 1.608 -10.856 1.00 73.88 104 THR A CA 1
ATOM 769 C C . THR A 1 104 ? 12.668 1.702 -12.378 1.00 73.88 104 THR A C 1
ATOM 771 O O . THR A 1 104 ? 12.977 0.716 -13.045 1.00 73.88 104 THR A O 1
ATOM 774 N N . CYS A 1 105 ? 12.360 2.870 -12.947 1.00 75.88 105 CYS A N 1
ATOM 775 C CA . CYS A 1 105 ? 12.372 3.078 -14.397 1.00 75.88 105 CYS A CA 1
ATOM 776 C C . CYS A 1 105 ? 13.746 2.794 -15.016 1.00 75.88 105 CYS A C 1
ATOM 778 O O . CYS A 1 105 ? 13.827 2.117 -16.041 1.00 75.88 105 CYS A O 1
ATOM 780 N N . LYS A 1 106 ? 14.830 3.256 -14.379 1.00 74.00 106 LYS A N 1
ATOM 781 C CA . LYS A 1 106 ? 16.200 3.013 -14.851 1.00 74.00 106 LYS A CA 1
ATOM 782 C C . LYS A 1 106 ? 16.593 1.534 -14.779 1.00 74.00 106 LYS A C 1
ATOM 784 O O . LYS A 1 106 ? 17.261 1.020 -15.665 1.00 74.00 106 LYS A O 1
ATOM 789 N N . TRP A 1 107 ? 16.208 0.853 -13.704 1.00 72.56 107 TRP A N 1
ATOM 790 C CA . TRP A 1 107 ? 16.598 -0.540 -13.486 1.00 72.56 107 TRP A CA 1
ATOM 791 C C . TRP A 1 107 ? 15.822 -1.535 -14.354 1.00 72.56 107 TRP A C 1
ATOM 793 O O . TRP A 1 107 ? 16.375 -2.566 -14.720 1.00 72.56 107 TRP A O 1
ATOM 803 N N . TRP A 1 108 ? 14.558 -1.240 -14.675 1.00 70.31 108 TRP A N 1
ATOM 804 C CA . TRP A 1 108 ? 13.651 -2.217 -15.289 1.00 70.31 108 TRP A CA 1
ATOM 805 C C . TRP A 1 108 ? 13.237 -1.901 -16.726 1.00 70.31 108 TRP A C 1
ATOM 807 O O . TRP A 1 108 ? 12.890 -2.827 -17.453 1.00 70.31 108 TRP A O 1
ATOM 817 N N . PHE A 1 109 ? 13.248 -0.629 -17.141 1.00 71.81 109 PHE A N 1
ATOM 818 C CA . PHE A 1 109 ? 12.675 -0.221 -18.430 1.00 71.81 109 PHE A CA 1
ATOM 819 C C . PHE A 1 109 ? 13.639 0.561 -19.328 1.00 71.81 109 PHE A C 1
ATOM 821 O O . PHE A 1 109 ? 13.620 0.359 -20.538 1.00 71.81 109 PHE A O 1
ATOM 828 N N . CYS A 1 110 ? 14.481 1.441 -18.776 1.00 72.88 110 CYS A N 1
ATOM 829 C CA . CYS A 1 110 ? 15.270 2.386 -19.570 1.00 72.88 110 CYS A CA 1
ATOM 830 C C . CYS A 1 110 ? 16.751 2.406 -19.171 1.00 72.88 110 CYS A C 1
ATOM 832 O O . CYS A 1 110 ? 17.065 2.647 -18.012 1.00 72.88 110 CYS A O 1
ATOM 834 N N . SER A 1 111 ? 17.688 2.356 -20.126 1.00 73.19 111 SER A N 1
ATOM 835 C CA . SER A 1 111 ? 19.097 2.690 -19.824 1.00 73.19 111 SER A CA 1
ATOM 836 C C . SER A 1 111 ? 19.290 4.171 -19.464 1.00 73.19 111 SER A C 1
ATOM 838 O O . SER A 1 111 ? 20.146 4.506 -18.642 1.00 73.19 111 SER A O 1
ATOM 840 N N . LYS A 1 112 ? 18.478 5.064 -20.048 1.00 76.00 112 LYS A N 1
ATOM 841 C CA . LYS A 1 112 ? 18.392 6.491 -19.700 1.00 76.00 112 LYS A CA 1
ATOM 842 C C . LYS A 1 112 ? 16.931 6.901 -19.556 1.00 76.00 112 LYS A C 1
ATOM 844 O O . LYS A 1 112 ? 16.139 6.702 -20.475 1.00 76.00 112 LYS A O 1
ATOM 849 N N . VAL A 1 113 ? 16.584 7.474 -18.407 1.00 76.00 113 VAL A N 1
ATOM 850 C CA . VAL A 1 113 ? 15.224 7.937 -18.116 1.00 76.00 113 VAL A CA 1
ATOM 851 C C . VAL A 1 113 ? 15.118 9.416 -18.485 1.00 76.00 113 VAL A C 1
ATOM 853 O O . VAL A 1 113 ? 15.920 10.217 -18.014 1.00 76.00 113 VAL A O 1
ATOM 856 N N . LEU A 1 114 ? 14.161 9.758 -19.349 1.00 81.06 114 LEU A N 1
ATOM 857 C CA . LEU A 1 114 ? 13.845 11.135 -19.735 1.00 81.06 114 LEU A CA 1
ATOM 858 C C . LEU A 1 114 ? 12.908 11.775 -18.703 1.00 81.06 114 LEU A C 1
ATOM 860 O O . LEU A 1 114 ? 13.118 12.909 -18.288 1.00 81.06 114 LEU A O 1
ATOM 864 N N . SER A 1 115 ? 11.872 11.043 -18.295 1.00 80.25 115 SER A N 1
ATOM 865 C CA . SER A 1 115 ? 10.920 11.486 -17.279 1.00 80.25 115 SER A CA 1
ATOM 866 C C . SER A 1 115 ? 10.285 10.289 -16.575 1.00 80.25 115 SER A C 1
ATOM 868 O O . SER A 1 115 ? 10.177 9.200 -17.148 1.00 80.25 115 SER A O 1
ATOM 870 N N . CYS A 1 116 ? 9.889 10.488 -15.323 1.00 81.06 116 CYS A N 1
ATOM 871 C CA . CYS A 1 116 ? 9.263 9.478 -14.479 1.00 81.06 116 CYS A CA 1
ATOM 872 C C . CYS A 1 116 ? 8.040 10.093 -13.811 1.00 81.06 116 CYS A C 1
ATOM 874 O O . CYS A 1 116 ? 8.068 11.250 -13.393 1.00 81.06 116 CYS A O 1
ATOM 876 N N . GLY A 1 117 ? 6.985 9.302 -13.682 1.00 78.56 117 GLY A N 1
ATOM 877 C CA . GLY A 1 117 ? 5.771 9.682 -12.983 1.00 78.56 117 GLY A CA 1
ATOM 878 C C . GLY A 1 117 ? 5.315 8.576 -12.048 1.00 78.56 117 GLY A C 1
ATOM 879 O O . GLY A 1 117 ? 5.523 7.391 -12.315 1.00 78.56 117 GLY A O 1
ATOM 880 N N . LEU A 1 118 ? 4.663 8.982 -10.966 1.00 82.69 118 LEU A N 1
ATOM 881 C CA . LEU A 1 118 ? 3.922 8.099 -10.081 1.00 82.69 118 LEU A CA 1
ATOM 882 C C . LEU A 1 118 ? 2.454 8.517 -10.137 1.00 82.69 118 LEU A C 1
ATOM 884 O O . LEU A 1 118 ? 2.116 9.651 -9.811 1.00 82.69 118 LEU A O 1
ATOM 888 N N . GLU A 1 119 ? 1.589 7.601 -10.544 1.00 83.75 119 GLU A N 1
ATOM 889 C CA . GLU A 1 119 ? 0.142 7.761 -10.481 1.00 83.75 119 GLU A CA 1
ATOM 890 C C . GLU A 1 119 ? -0.383 6.842 -9.374 1.00 83.75 119 GLU A C 1
ATOM 892 O O . GLU A 1 119 ? -0.174 5.629 -9.400 1.00 83.75 119 GLU A O 1
ATOM 897 N N . VAL A 1 120 ? -1.039 7.430 -8.375 1.00 81.62 120 VAL A N 1
ATOM 898 C CA . VAL A 1 120 ? -1.637 6.703 -7.251 1.00 81.62 120 VAL A CA 1
ATOM 899 C C . VAL A 1 120 ? -3.147 6.756 -7.416 1.00 81.62 120 VAL A C 1
ATOM 901 O O . VAL A 1 120 ? -3.741 7.831 -7.398 1.00 81.62 120 VAL A O 1
ATOM 904 N N . GLY A 1 121 ? -3.751 5.590 -7.607 1.00 81.00 121 GLY A N 1
ATOM 905 C CA . GLY A 1 121 ? -5.191 5.400 -7.556 1.00 81.00 121 GLY A CA 1
ATOM 906 C C . GLY A 1 121 ? -5.602 4.699 -6.266 1.00 81.00 121 GLY A C 1
ATOM 907 O O . GLY A 1 121 ? -4.775 4.217 -5.498 1.00 81.00 121 GLY A O 1
ATOM 908 N N . TRP A 1 122 ? -6.909 4.580 -6.056 1.00 72.12 122 TRP A N 1
ATOM 909 C CA . TRP A 1 122 ? -7.476 4.107 -4.786 1.00 72.12 122 TRP A CA 1
ATOM 910 C C . TRP A 1 122 ? -7.048 2.688 -4.373 1.00 72.12 122 TRP A C 1
ATOM 912 O O . TRP A 1 122 ? -6.991 2.355 -3.195 1.00 72.12 122 TRP A O 1
ATOM 922 N N . LEU A 1 123 ? -6.762 1.828 -5.354 1.00 82.69 123 LEU A N 1
ATOM 923 C CA . LEU A 1 123 ? -6.317 0.444 -5.153 1.00 82.69 123 LEU A CA 1
ATOM 924 C C . LEU A 1 123 ? -5.207 0.076 -6.139 1.00 82.69 123 LEU A C 1
ATOM 926 O O . LEU A 1 123 ? -5.075 -1.079 -6.536 1.00 82.69 123 LEU A O 1
ATOM 930 N N . TYR A 1 124 ? -4.439 1.053 -6.603 1.00 83.31 124 TYR A N 1
ATOM 931 C CA . TYR A 1 124 ? -3.309 0.770 -7.471 1.00 83.31 124 TYR A CA 1
ATOM 932 C C . TYR A 1 124 ? -2.269 1.869 -7.386 1.00 83.31 124 TYR A C 1
ATOM 934 O O . TYR A 1 124 ? -2.581 3.036 -7.173 1.00 83.31 124 TYR A O 1
ATOM 942 N N . VAL A 1 125 ? -1.023 1.494 -7.631 1.00 84.06 125 VAL A N 1
ATOM 943 C CA . VAL A 1 125 ? 0.043 2.456 -7.876 1.00 84.06 125 VAL A CA 1
ATOM 944 C C . VAL A 1 125 ? 0.688 2.124 -9.206 1.00 84.06 125 VAL A C 1
ATOM 946 O O . VAL A 1 125 ? 1.029 0.975 -9.479 1.00 84.06 125 VAL A O 1
ATOM 949 N N . LYS A 1 126 ? 0.829 3.135 -10.053 1.00 84.38 126 LYS A N 1
ATOM 950 C CA . LYS A 1 126 ? 1.374 3.027 -11.396 1.00 84.38 126 LYS A CA 1
ATOM 951 C C . LYS A 1 126 ? 2.627 3.879 -11.513 1.00 84.38 126 LYS A C 1
ATOM 953 O O . LYS A 1 126 ? 2.576 5.098 -11.401 1.00 84.38 126 LYS A O 1
ATOM 958 N N . ASN A 1 127 ? 3.742 3.225 -11.801 1.00 83.69 127 ASN A N 1
ATOM 959 C CA . ASN A 1 127 ? 4.965 3.887 -12.228 1.00 83.69 127 ASN A CA 1
ATOM 960 C C . ASN A 1 127 ? 4.923 4.074 -13.743 1.00 83.69 127 ASN A C 1
ATOM 962 O O . ASN A 1 127 ? 4.730 3.107 -14.483 1.00 83.69 127 ASN A O 1
ATOM 966 N N . ILE A 1 128 ? 5.096 5.313 -14.192 1.00 83.69 128 ILE A N 1
ATOM 967 C CA . ILE A 1 128 ? 5.149 5.702 -15.601 1.00 83.69 128 ILE A CA 1
ATOM 968 C C . ILE A 1 128 ? 6.591 6.089 -15.910 1.00 83.69 128 ILE A C 1
ATOM 970 O O . ILE A 1 128 ? 7.175 6.930 -15.230 1.00 83.69 128 ILE A O 1
ATOM 974 N N . CYS A 1 129 ? 7.161 5.475 -16.938 1.00 83.81 129 CYS A N 1
ATOM 975 C CA . CYS A 1 129 ? 8.551 5.639 -17.327 1.00 83.81 129 CYS A CA 1
ATOM 976 C C . CYS A 1 129 ? 8.623 6.093 -18.783 1.00 83.81 129 CYS A C 1
ATOM 978 O O . CYS A 1 129 ? 8.202 5.371 -19.685 1.00 83.81 129 CYS A O 1
ATOM 980 N N . LEU A 1 130 ? 9.211 7.263 -19.019 1.00 82.44 130 LEU A N 1
ATOM 981 C CA . LEU A 1 130 ? 9.562 7.731 -20.354 1.00 82.44 130 LEU A CA 1
ATOM 982 C C . LEU A 1 130 ? 11.066 7.552 -20.548 1.00 82.44 130 LEU A C 1
ATOM 984 O O . LEU A 1 130 ? 11.876 8.218 -19.899 1.00 82.44 130 LEU A O 1
ATOM 988 N N . CYS A 1 131 ? 11.440 6.621 -21.422 1.00 81.88 131 CYS A N 1
ATOM 989 C CA . CYS A 1 131 ? 12.832 6.360 -21.770 1.00 81.88 131 CYS A CA 1
ATOM 990 C C . CYS A 1 131 ? 13.324 7.351 -22.827 1.00 81.88 131 CYS A C 1
ATOM 992 O O . CYS A 1 131 ? 12.574 7.745 -23.718 1.00 81.88 131 CYS A O 1
ATOM 994 N N . TYR A 1 132 ? 14.606 7.703 -22.767 1.00 73.69 132 TYR A N 1
ATOM 995 C CA . TYR A 1 132 ? 15.270 8.378 -23.877 1.00 73.69 132 TYR A CA 1
ATOM 996 C C . TYR A 1 132 ? 15.499 7.350 -24.996 1.00 73.69 132 TYR A C 1
ATOM 998 O O . TYR A 1 132 ? 16.295 6.426 -24.810 1.00 73.69 132 TYR A O 1
ATOM 1006 N N . SER A 1 133 ? 14.793 7.478 -26.122 1.00 62.28 133 SER A N 1
ATOM 1007 C CA . SER A 1 133 ? 15.126 6.738 -27.346 1.00 62.28 133 SER A CA 1
ATOM 1008 C C . SER A 1 133 ? 16.141 7.564 -28.138 1.00 62.28 133 SER A C 1
ATOM 1010 O O . SER A 1 133 ? 15.879 8.753 -28.326 1.00 62.28 133 SER A O 1
ATOM 1012 N N . PRO A 1 134 ? 17.292 7.000 -28.547 1.00 57.06 134 PRO A N 1
ATOM 1013 C CA . PRO A 1 134 ? 18.153 7.648 -29.533 1.00 57.06 134 PRO A CA 1
ATOM 1014 C C . PRO A 1 134 ? 17.437 7.803 -30.880 1.00 57.06 134 PRO A C 1
ATOM 1016 O O . PRO A 1 134 ? 16.483 7.025 -31.136 1.00 57.06 134 PRO A O 1
#

Foldseek 3Di:
DVVVVVVVVLLVLLQLQLLLQLLLVQLVCLLVPPDAPPQQWDWDDDQQKIKIFGHPVSSVVSSVVSSVVSVVDDPVCSVVVSVVSVVSSVVSCVVCQPPSLVVCLCVPHEVAFPDWGWDGDSGMIMIGTDYDDD

Sequence (134 aa):
MRIARNNYISVIYGVVVGLLLIEISLVLATPFAAQSWYPFFTVVASAGYKTIYPGPALIAAMLALGVASAFVVPRRYYGVFVVVLIIAAVVAIAILGSLASCATCKWWFCSKVLSCGLEVGWLYVKNICLCYSP

Secondary structure (DSSP, 8-state):
-HHHHHHHHHHHHHHHHHHHHHHHHHHHHTTTTTS--TTTEEEEEETTEEEEEE-HHHHHHHHHHHHHHHHHS-GGGHHHHHHHHHHHHHHHHHHHHHHHHHHHHHHHT-SSEEEEEEEEETTEEEEEEEE---